Protein AF-A0A8T8HZ72-F1 (afdb_monomer)

Structure (mmCIF, N/CA/C/O backbone):
data_AF-A0A8T8HZ72-F1
#
_entry.id   AF-A0A8T8HZ72-F1
#
loop_
_atom_site.group_PDB
_atom_site.id
_atom_site.type_symbol
_atom_site.label_atom_id
_atom_site.label_alt_id
_atom_site.label_comp_id
_atom_site.label_asym_id
_atom_site.label_entity_id
_atom_site.label_seq_id
_atom_sit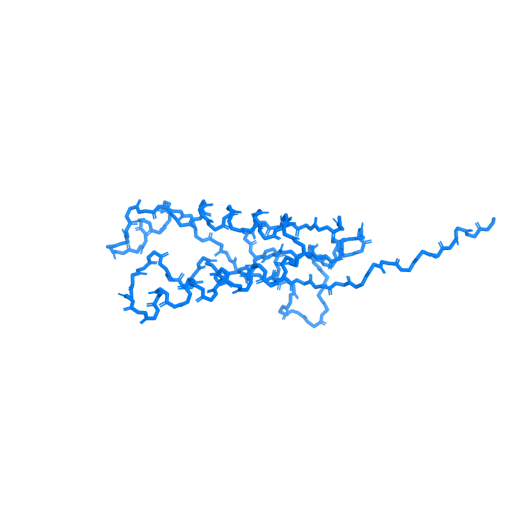e.pdbx_PDB_ins_code
_atom_site.Cartn_x
_atom_site.Cartn_y
_atom_site.Cartn_z
_atom_site.occupancy
_atom_site.B_iso_or_equiv
_atom_site.auth_seq_id
_atom_site.auth_comp_id
_atom_site.auth_asym_id
_atom_site.auth_atom_id
_atom_site.pdbx_PDB_model_num
ATOM 1 N N . PRO A 1 1 ? 15.004 -5.997 -9.715 1.00 62.09 1 PRO A N 1
ATOM 2 C CA . PRO A 1 1 ? 13.893 -5.491 -10.557 1.00 62.09 1 PRO A CA 1
ATOM 3 C C . PRO A 1 1 ? 13.739 -3.994 -10.289 1.00 62.09 1 PRO A C 1
ATOM 5 O O . PRO A 1 1 ? 14.006 -3.582 -9.161 1.00 62.09 1 PRO A O 1
ATOM 8 N N . ASN A 1 2 ? 13.367 -3.194 -11.289 1.00 88.38 2 ASN A N 1
ATOM 9 C CA . ASN A 1 2 ? 13.263 -1.745 -11.124 1.00 88.38 2 ASN A CA 1
ATOM 10 C C . ASN A 1 2 ? 11.967 -1.414 -10.378 1.00 88.38 2 ASN A C 1
ATOM 12 O O . ASN A 1 2 ? 10.894 -1.346 -10.978 1.00 88.38 2 ASN A O 1
ATOM 16 N N . ARG A 1 3 ? 12.039 -1.319 -9.049 1.00 93.88 3 ARG A N 1
ATOM 17 C CA . ARG A 1 3 ? 10.864 -1.161 -8.188 1.00 93.88 3 ARG A CA 1
ATOM 18 C C . ARG A 1 3 ? 11.074 -0.037 -7.187 1.00 93.88 3 ARG A C 1
ATOM 20 O O . ARG A 1 3 ? 12.175 0.126 -6.667 1.00 93.88 3 ARG A O 1
ATOM 27 N N . VAL A 1 4 ? 10.015 0.722 -6.934 1.00 96.25 4 VAL A N 1
ATOM 28 C CA . VAL A 1 4 ? 10.001 1.856 -6.009 1.00 96.25 4 VAL A CA 1
ATOM 29 C C . VAL A 1 4 ? 8.736 1.790 -5.159 1.00 96.25 4 VAL A C 1
ATOM 31 O O . VAL A 1 4 ? 7.655 1.503 -5.671 1.00 96.25 4 VAL A O 1
ATOM 34 N N . ALA A 1 5 ? 8.853 2.101 -3.868 1.00 96.75 5 ALA A N 1
ATOM 35 C CA . ALA A 1 5 ? 7.714 2.308 -2.982 1.00 96.75 5 ALA A CA 1
ATOM 36 C C . ALA A 1 5 ? 7.768 3.708 -2.359 1.00 96.75 5 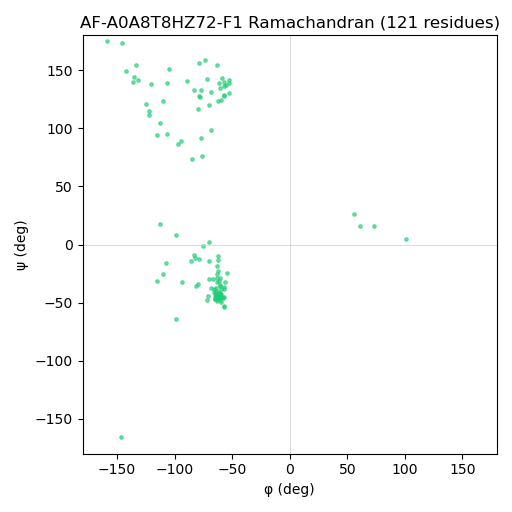ALA A C 1
ATOM 38 O O . ALA A 1 5 ? 8.665 4.031 -1.583 1.00 96.75 5 ALA A O 1
ATOM 39 N N . LEU A 1 6 ? 6.785 4.537 -2.699 1.00 95.62 6 LEU A N 1
ATOM 40 C CA . LEU A 1 6 ? 6.588 5.885 -2.185 1.00 95.62 6 LEU A CA 1
ATOM 41 C C . LEU A 1 6 ? 5.571 5.838 -1.040 1.00 95.62 6 LEU A C 1
ATOM 43 O O . LEU A 1 6 ? 4.370 6.022 -1.239 1.00 95.62 6 LEU A O 1
ATOM 47 N N . VAL A 1 7 ? 6.038 5.589 0.185 1.00 93.69 7 VAL A N 1
ATOM 48 C CA . VAL A 1 7 ? 5.182 5.684 1.380 1.00 93.69 7 VAL A CA 1
ATOM 49 C C . VAL A 1 7 ? 5.148 7.131 1.866 1.00 93.69 7 VAL A C 1
ATOM 51 O O . VAL A 1 7 ? 5.783 7.508 2.846 1.00 93.69 7 VAL A O 1
ATOM 54 N N . ALA A 1 8 ? 4.425 7.961 1.125 1.00 90.56 8 ALA A N 1
ATOM 55 C CA . ALA A 1 8 ? 4.219 9.371 1.433 1.00 90.56 8 ALA A CA 1
ATOM 56 C C . ALA A 1 8 ? 2.789 9.778 1.079 1.00 90.56 8 ALA A C 1
ATOM 58 O O . ALA A 1 8 ? 2.211 9.207 0.154 1.00 90.56 8 ALA A O 1
ATOM 59 N N . CYS A 1 9 ? 2.231 10.740 1.813 1.00 93.44 9 CYS A N 1
ATOM 60 C CA . CYS A 1 9 ? 0.860 11.227 1.651 1.00 93.44 9 CYS A CA 1
ATOM 61 C C . CYS A 1 9 ? 0.594 11.746 0.231 1.00 93.44 9 CYS A C 1
ATOM 63 O O . CYS A 1 9 ? 1.336 12.600 -0.245 1.00 93.44 9 CYS A O 1
ATOM 65 N N . ASP A 1 10 ? -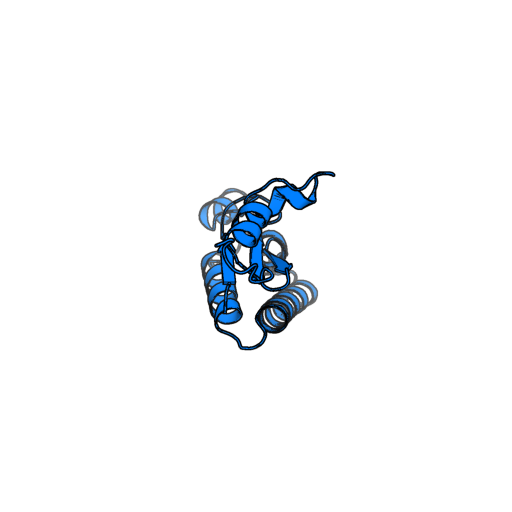0.473 11.249 -0.405 1.00 90.94 10 ASP A N 1
ATOM 66 C CA . ASP A 1 10 ? -0.920 11.655 -1.754 1.00 90.94 10 ASP A CA 1
ATOM 67 C C . ASP A 1 10 ? 0.163 11.497 -2.847 1.00 90.94 10 ASP A C 1
ATOM 69 O O . ASP A 1 10 ? 0.152 12.189 -3.862 1.00 90.94 10 ASP A O 1
ATOM 73 N N . SER A 1 11 ? 1.118 10.576 -2.654 1.00 92.19 11 SER A N 1
ATOM 74 C CA . SER A 1 11 ? 2.257 10.363 -3.569 1.00 92.19 11 SER A CA 1
ATOM 75 C C . SER A 1 11 ? 1.892 9.743 -4.919 1.00 92.19 11 SER A C 1
ATOM 77 O O . SER A 1 11 ? 2.725 9.734 -5.820 1.00 92.19 11 SER A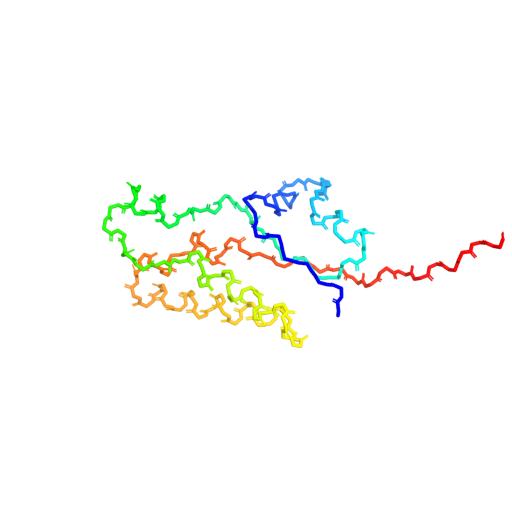 O 1
ATOM 79 N N . GLY A 1 12 ? 0.685 9.190 -5.039 1.00 89.56 12 GLY A N 1
ATOM 80 C CA . GLY A 1 12 ? 0.071 8.716 -6.280 1.00 89.56 12 GLY A CA 1
ATOM 81 C C .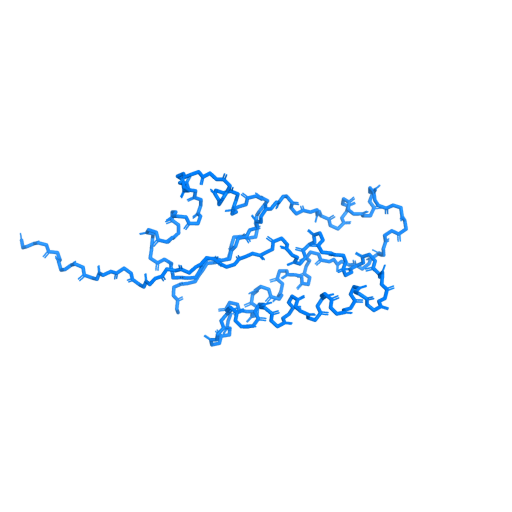 GLY A 1 12 ? -1.142 9.549 -6.690 1.00 89.56 12 GLY A C 1
ATOM 82 O O . GLY A 1 12 ? -1.986 9.072 -7.453 1.00 89.56 12 GLY A O 1
ATOM 83 N N . GLY A 1 13 ? -1.279 10.759 -6.139 1.00 87.69 13 GLY A N 1
ATOM 84 C CA . GLY A 1 13 ? -2.418 11.636 -6.379 1.00 87.69 13 GLY A CA 1
ATOM 85 C C . GLY A 1 13 ? -2.551 12.069 -7.840 1.00 87.69 13 GLY A C 1
ATOM 86 O O . GLY A 1 13 ? -3.637 12.464 -8.255 1.00 87.69 13 GLY A O 1
ATOM 87 N N . GLU A 1 14 ? -1.497 11.957 -8.654 1.00 86.94 14 GLU A N 1
ATOM 88 C CA . GLU A 1 14 ? -1.516 12.350 -10.064 1.00 86.94 14 GLU A CA 1
ATOM 89 C C . GLU A 1 14 ? -2.510 11.557 -10.919 1.00 86.94 14 GLU A C 1
ATOM 91 O O . GLU A 1 14 ? -2.980 12.072 -11.930 1.00 86.94 14 GLU A O 1
ATOM 96 N N . ALA A 1 15 ? -2.902 10.353 -10.486 1.00 82.06 15 ALA A N 1
ATOM 97 C CA . ALA A 1 15 ? -3.883 9.523 -11.183 1.00 82.06 15 ALA A CA 1
ATOM 98 C C . ALA A 1 15 ? -5.281 10.172 -11.276 1.00 82.06 15 ALA A C 1
ATOM 100 O O . ALA A 1 15 ? -6.127 9.699 -12.033 1.00 82.06 15 ALA A O 1
ATOM 101 N N . ARG A 1 16 ? -5.539 11.250 -10.519 1.00 84.56 16 ARG A N 1
ATOM 102 C CA . ARG A 1 16 ? -6.788 12.026 -10.588 1.00 84.56 16 ARG A CA 1
ATOM 103 C C . ARG A 1 16 ? -6.811 13.076 -11.703 1.00 84.56 16 ARG A C 1
ATOM 105 O O . ARG A 1 16 ? -7.854 13.688 -11.920 1.00 84.56 16 ARG A O 1
ATOM 112 N N . PHE A 1 17 ? -5.684 13.324 -12.372 1.00 83.50 17 PHE A N 1
ATOM 113 C CA . PHE A 1 17 ? -5.569 14.327 -13.431 1.00 83.50 17 PHE A CA 1
ATOM 114 C C . PHE A 1 17 ? -5.520 13.677 -14.815 1.00 83.50 17 PHE A C 1
ATOM 116 O O . PHE A 1 17 ? -5.040 12.558 -14.974 1.00 83.50 17 PHE A O 1
ATOM 123 N N . ALA A 1 18 ? -6.004 14.404 -15.827 1.00 78.69 18 ALA A N 1
ATOM 124 C CA . ALA A 1 18 ? -5.991 13.942 -17.217 1.00 78.69 18 ALA A CA 1
ATOM 125 C C . ALA A 1 18 ? -4.563 13.742 -17.757 1.00 78.69 18 ALA A C 1
ATOM 127 O O . ALA A 1 18 ? -4.325 12.840 -18.554 1.00 78.69 18 ALA A O 1
ATOM 128 N N . GLU A 1 19 ? -3.617 14.554 -17.283 1.00 75.06 19 GLU A N 1
ATOM 129 C CA . GLU A 1 19 ? -2.191 14.432 -17.576 1.00 75.06 19 GLU A CA 1
ATOM 130 C C . GLU A 1 19 ? -1.445 14.113 -16.271 1.00 75.06 19 GLU A C 1
ATOM 132 O O . GLU A 1 19 ? -1.123 15.029 -15.506 1.00 75.06 19 GLU A O 1
ATOM 137 N N . PRO A 1 20 ? -1.199 12.826 -15.963 1.00 73.25 20 PRO A N 1
ATOM 138 C CA . PRO A 1 20 ? -0.581 12.419 -14.707 1.00 73.25 20 PRO A CA 1
ATOM 139 C C . PRO A 1 20 ? 0.930 12.699 -14.727 1.00 73.25 20 PRO A C 1
ATOM 141 O O . PRO A 1 20 ? 1.749 11.800 -14.895 1.00 73.25 20 PRO A O 1
ATOM 144 N N . SER A 1 21 ? 1.309 13.965 -14.556 1.00 80.25 21 SER A N 1
ATOM 145 C CA . SER A 1 21 ? 2.700 14.399 -14.382 1.00 80.25 21 SER A CA 1
ATOM 146 C C . SER A 1 21 ? 3.014 14.492 -12.887 1.00 80.25 21 SER A C 1
ATOM 148 O O . SER A 1 21 ? 2.795 15.531 -12.267 1.00 80.25 21 SER A O 1
ATOM 150 N N . GLY A 1 22 ? 3.475 13.394 -12.286 1.00 88.56 22 GLY A N 1
ATOM 151 C CA . GLY A 1 22 ? 3.717 13.303 -10.841 1.00 88.56 22 GLY A CA 1
ATOM 152 C C . GLY A 1 22 ? 4.892 12.408 -10.457 1.00 88.56 22 GLY A C 1
ATOM 153 O O . GLY A 1 22 ? 5.727 12.059 -11.295 1.00 88.56 22 GLY A O 1
ATOM 154 N N . LEU A 1 23 ? 4.982 12.055 -9.171 1.00 92.25 23 LEU A N 1
ATOM 155 C CA . LEU A 1 23 ? 6.090 11.260 -8.634 1.00 92.25 23 LEU A CA 1
ATOM 156 C C . LEU A 1 23 ? 6.164 9.874 -9.282 1.00 92.25 23 LEU A C 1
ATOM 158 O O . LEU A 1 23 ? 7.253 9.424 -9.622 1.00 92.25 23 LEU A O 1
ATOM 162 N N . VAL A 1 24 ? 5.027 9.218 -9.504 1.00 93.81 24 VAL A N 1
ATOM 163 C CA . VAL A 1 24 ? 4.931 7.928 -10.193 1.00 93.81 24 VAL A CA 1
ATOM 164 C C . VAL A 1 24 ? 5.473 8.038 -11.611 1.00 93.81 24 VAL A C 1
ATOM 166 O O . VAL A 1 24 ? 6.335 7.247 -11.989 1.00 93.81 24 VAL A O 1
ATOM 169 N N . ALA A 1 25 ? 5.030 9.039 -12.378 1.00 91.69 25 ALA A N 1
ATOM 170 C CA . ALA A 1 25 ? 5.523 9.257 -13.737 1.00 91.69 25 ALA A CA 1
ATOM 171 C C . ALA A 1 25 ? 7.034 9.534 -13.747 1.00 91.69 25 ALA A C 1
ATOM 173 O O . ALA A 1 25 ? 7.762 8.956 -14.551 1.00 91.69 25 ALA A O 1
ATOM 174 N N . ALA A 1 26 ? 7.529 10.346 -12.808 1.00 92.69 26 ALA A N 1
ATOM 175 C CA . ALA A 1 26 ? 8.957 10.616 -12.662 1.00 92.69 26 ALA A CA 1
ATOM 176 C C . ALA A 1 26 ? 9.765 9.341 -12.361 1.00 92.69 26 ALA A C 1
ATOM 178 O O . ALA A 1 26 ? 10.815 9.130 -12.966 1.00 92.69 26 ALA A O 1
ATOM 179 N N . MET A 1 27 ? 9.274 8.465 -11.476 1.00 94.44 27 MET A N 1
ATOM 180 C CA . MET A 1 27 ? 9.932 7.186 -11.181 1.00 94.44 27 MET A CA 1
ATOM 181 C C . MET A 1 27 ? 9.947 6.265 -12.404 1.00 94.44 27 MET A C 1
ATOM 183 O O . MET A 1 27 ? 10.977 5.659 -12.698 1.00 94.44 27 MET A O 1
ATOM 187 N N . VAL A 1 28 ? 8.837 6.192 -13.145 1.00 92.31 28 VAL A N 1
ATOM 188 C CA . VAL A 1 28 ? 8.747 5.407 -14.386 1.00 92.31 28 VAL A CA 1
ATOM 189 C C . VAL A 1 28 ? 9.723 5.928 -15.442 1.00 92.31 28 VAL A C 1
ATOM 191 O O . VAL A 1 28 ? 10.469 5.147 -16.028 1.00 92.31 28 VAL A O 1
ATOM 194 N N . HIS A 1 29 ? 9.804 7.247 -15.639 1.00 90.75 29 HIS A N 1
ATOM 195 C CA . HIS A 1 29 ? 10.789 7.860 -16.537 1.00 90.75 29 HIS A CA 1
ATOM 196 C C . HIS A 1 29 ? 12.238 7.630 -16.084 1.00 90.75 29 HIS A C 1
ATOM 198 O O . HIS A 1 29 ? 13.131 7.539 -16.923 1.00 90.75 29 HIS A O 1
ATOM 204 N N . GLY A 1 30 ? 12.467 7.481 -14.778 1.00 90.88 30 GLY A N 1
ATOM 205 C CA . GLY A 1 30 ? 13.746 7.064 -14.199 1.00 90.88 30 GLY A CA 1
ATOM 206 C C . GLY A 1 30 ? 14.065 5.572 -14.357 1.00 90.88 30 GLY A C 1
ATOM 207 O O . GLY A 1 30 ? 15.130 5.135 -13.926 1.00 90.88 30 GLY A O 1
ATOM 208 N N . GLY A 1 31 ? 13.170 4.789 -14.966 1.00 92.31 31 GLY A N 1
ATOM 209 C CA . GLY A 1 31 ? 13.357 3.367 -15.246 1.00 92.31 31 GLY A CA 1
ATOM 210 C C . GLY A 1 31 ? 12.649 2.417 -14.283 1.00 92.31 31 GLY A C 1
ATOM 211 O O . GLY A 1 31 ? 12.831 1.209 -14.412 1.00 92.31 31 GLY A O 1
ATOM 212 N N . ALA A 1 32 ? 11.845 2.913 -13.336 1.00 93.69 32 ALA A N 1
ATOM 213 C CA . ALA A 1 32 ? 11.028 2.051 -12.487 1.00 93.69 32 ALA A CA 1
ATOM 214 C C . ALA A 1 32 ? 9.918 1.364 -13.298 1.00 93.69 32 ALA A C 1
ATOM 216 O O . ALA A 1 32 ? 9.158 2.005 -14.015 1.00 93.69 32 ALA A O 1
ATOM 217 N N . GLU A 1 33 ? 9.785 0.052 -13.131 1.00 94.50 33 GLU A N 1
ATOM 218 C CA . GLU A 1 33 ? 8.719 -0.743 -13.747 1.00 94.50 33 GLU A CA 1
ATOM 219 C C . GLU A 1 33 ? 7.523 -0.903 -12.813 1.00 94.50 33 GLU A C 1
ATOM 221 O O . GLU A 1 33 ? 6.390 -0.990 -13.268 1.00 94.50 33 GLU A O 1
ATOM 226 N N . HIS A 1 34 ? 7.764 -0.960 -11.502 1.00 95.50 34 HIS A N 1
ATOM 227 C CA . HIS A 1 34 ? 6.712 -1.055 -10.492 1.00 95.50 34 HIS A CA 1
ATOM 228 C C . HIS A 1 34 ? 6.867 0.086 -9.502 1.00 95.50 34 HIS A C 1
ATOM 230 O O . HIS A 1 34 ? 7.893 0.186 -8.828 1.00 95.50 34 HIS A O 1
ATOM 236 N N . VAL A 1 35 ? 5.838 0.917 -9.384 1.00 96.50 35 VAL A N 1
ATOM 237 C CA . VAL A 1 35 ? 5.822 2.023 -8.429 1.00 96.50 35 VAL A CA 1
ATOM 238 C C . VAL A 1 35 ? 4.619 1.861 -7.521 1.00 96.50 35 VAL A C 1
ATOM 240 O O . VAL A 1 35 ? 3.477 1.989 -7.960 1.00 96.50 35 VAL A O 1
ATOM 243 N N . VAL A 1 36 ? 4.878 1.567 -6.251 1.00 97.50 36 VAL A N 1
ATOM 244 C CA . VAL A 1 36 ? 3.864 1.650 -5.202 1.00 97.50 36 VAL A CA 1
ATOM 245 C C . VAL A 1 36 ? 3.779 3.089 -4.720 1.00 97.50 36 VAL A C 1
ATOM 247 O O . VAL A 1 36 ? 4.801 3.709 -4.441 1.00 97.50 36 VAL A O 1
ATOM 250 N N . SER A 1 37 ? 2.570 3.613 -4.594 1.00 97.25 37 SER A N 1
ATOM 251 C CA . SER A 1 37 ? 2.302 4.955 -4.074 1.00 97.25 37 SER A CA 1
ATOM 252 C C . SER A 1 37 ? 0.999 4.973 -3.281 1.00 97.25 37 SER A C 1
ATOM 254 O O . SER A 1 37 ? 0.281 3.969 -3.230 1.00 97.25 37 SER A O 1
ATOM 256 N N . THR A 1 38 ? 0.697 6.096 -2.628 1.00 96.69 38 THR A N 1
ATOM 257 C CA . THR A 1 38 ? -0.548 6.259 -1.867 1.00 96.69 38 THR A CA 1
ATOM 258 C C . THR A 1 38 ? -1.528 7.184 -2.582 1.00 96.69 38 THR A C 1
ATOM 260 O O . THR A 1 38 ? -1.156 8.216 -3.137 1.00 96.69 38 THR A O 1
ATOM 263 N N . ARG A 1 39 ? -2.808 6.815 -2.555 1.00 94.19 39 ARG A N 1
ATOM 264 C CA . ARG A 1 39 ? -3.909 7.531 -3.215 1.00 94.19 39 ARG A CA 1
ATOM 265 C C . ARG A 1 39 ? -4.446 8.726 -2.418 1.00 94.19 39 ARG A C 1
ATOM 267 O O . ARG A 1 39 ? -5.269 9.470 -2.938 1.00 94.19 39 ARG A O 1
ATOM 274 N N . TRP A 1 40 ? -4.061 8.854 -1.149 1.00 94.44 40 TRP A N 1
ATOM 275 C CA . TRP A 1 40 ? -4.501 9.912 -0.238 1.00 94.44 40 TRP A CA 1
ATOM 276 C C . TRP A 1 40 ? -3.516 10.076 0.928 1.00 94.44 40 TRP A C 1
ATOM 278 O O . TRP A 1 40 ? -2.554 9.320 1.071 1.00 94.44 40 TRP A O 1
ATOM 288 N N . THR A 1 41 ? -3.756 11.074 1.778 1.00 93.62 41 THR A N 1
ATOM 289 C CA . THR A 1 41 ? -2.992 11.302 3.011 1.00 93.62 41 THR A CA 1
ATOM 290 C C . THR A 1 41 ? -3.133 10.130 3.977 1.00 93.62 41 THR A C 1
ATOM 292 O O . THR A 1 41 ? -4.240 9.799 4.398 1.00 93.62 41 THR A O 1
ATOM 295 N N . LEU A 1 42 ? -2.008 9.532 4.373 1.00 93.50 42 LEU A N 1
ATOM 296 C CA . LEU A 1 42 ? -1.997 8.467 5.370 1.00 93.50 42 LEU A CA 1
ATOM 297 C C . LEU A 1 42 ? -2.125 9.054 6.782 1.00 93.50 42 LEU A C 1
ATOM 299 O O . LEU A 1 42 ? -1.334 9.931 7.145 1.00 93.50 42 LEU A O 1
ATOM 303 N N . PRO A 1 43 ? -3.077 8.580 7.602 1.00 92.56 43 PRO A N 1
ATOM 304 C CA . PRO A 1 43 ? -3.128 8.975 8.996 1.00 92.56 43 PRO A CA 1
ATOM 305 C C . PRO A 1 43 ? -1.975 8.316 9.766 1.00 92.56 43 PRO A C 1
ATOM 307 O O . PRO A 1 43 ? -1.614 7.165 9.520 1.00 92.56 43 PRO A O 1
ATOM 310 N N . THR A 1 44 ? -1.394 9.046 10.715 1.00 93.31 44 THR A N 1
ATOM 311 C CA . THR A 1 44 ? -0.432 8.473 11.664 1.00 93.31 44 THR A CA 1
ATOM 312 C C . THR A 1 44 ? -1.172 7.722 12.767 1.00 93.31 44 THR A C 1
ATOM 314 O O . THR A 1 44 ? -2.313 8.061 13.084 1.00 93.31 44 THR A O 1
ATOM 317 N N . ASP A 1 45 ? -0.513 6.756 13.414 1.00 94.69 45 ASP A N 1
ATOM 318 C CA . ASP A 1 45 ? -1.104 6.039 14.555 1.00 94.69 45 ASP A CA 1
ATOM 319 C C . ASP A 1 45 ? -1.526 7.016 15.674 1.00 94.69 45 ASP A C 1
ATOM 321 O O . ASP A 1 45 ? -2.606 6.892 16.246 1.00 94.69 45 ASP A O 1
ATOM 325 N N . ALA A 1 46 ? -0.724 8.062 15.919 1.00 94.88 46 ALA A N 1
ATOM 326 C CA . ALA A 1 46 ? -1.065 9.134 16.856 1.00 94.88 46 ALA A CA 1
ATOM 327 C C . ALA A 1 46 ? -2.300 9.941 16.416 1.00 94.88 46 ALA A C 1
ATOM 329 O O . ALA A 1 46 ? -3.136 10.292 17.247 1.00 94.88 46 ALA A O 1
ATOM 330 N N . GLY A 1 47 ? -2.436 10.225 15.117 1.00 93.69 47 GLY A N 1
ATOM 331 C CA . GLY A 1 47 ? -3.607 10.904 14.563 1.00 93.69 47 GLY A CA 1
ATOM 332 C C . GLY A 1 47 ? -4.877 10.064 14.685 1.00 93.69 47 GLY A C 1
ATOM 333 O O . GLY A 1 47 ? -5.918 10.594 15.064 1.00 93.69 47 GLY A O 1
ATOM 334 N N . LEU A 1 48 ? -4.789 8.754 14.435 1.00 94.12 48 LEU A N 1
ATOM 335 C CA . LEU A 1 48 ? -5.905 7.822 14.620 1.00 94.12 48 LEU A CA 1
ATOM 336 C C . LEU A 1 48 ? -6.334 7.759 16.087 1.00 94.12 48 LEU A C 1
ATOM 338 O O . LEU A 1 48 ? -7.512 7.941 16.379 1.00 94.12 48 LEU A O 1
ATOM 342 N N . ALA A 1 49 ? -5.380 7.601 17.008 1.00 93.50 49 ALA A N 1
ATOM 343 C CA . ALA A 1 49 ? -5.657 7.576 18.442 1.00 93.50 49 ALA A CA 1
ATOM 344 C C . ALA A 1 49 ? -6.294 8.883 18.951 1.00 93.50 49 ALA A C 1
ATOM 346 O O . ALA A 1 49 ? -7.149 8.849 19.833 1.00 93.50 49 ALA A O 1
ATOM 347 N N . ALA A 1 50 ? -5.892 10.034 18.402 1.00 94.31 50 ALA A N 1
ATOM 348 C CA . ALA A 1 50 ? -6.406 11.337 18.818 1.00 94.31 50 ALA A CA 1
ATOM 349 C C . ALA A 1 50 ? -7.779 11.684 18.215 1.00 94.31 50 ALA A C 1
ATOM 351 O O . ALA A 1 50 ? -8.568 12.370 18.863 1.00 94.31 50 ALA A O 1
ATOM 352 N N . LEU A 1 51 ? -8.055 11.262 16.976 1.00 93.00 51 LEU A N 1
ATOM 353 C CA . LEU A 1 51 ? -9.210 11.737 16.201 1.00 93.00 51 LEU A CA 1
ATOM 354 C C . LEU A 1 51 ? -10.330 10.704 16.044 1.00 93.00 51 LEU A C 1
ATOM 356 O O . LEU A 1 51 ? -11.443 11.082 15.680 1.00 93.00 51 LEU A O 1
ATOM 360 N N . VAL A 1 52 ? -10.066 9.421 16.303 1.00 92.00 52 VAL A N 1
ATOM 361 C CA . VAL A 1 52 ? -11.049 8.342 16.155 1.00 92.00 52 VAL A CA 1
ATOM 362 C C . VAL A 1 52 ? -11.396 7.780 17.542 1.00 92.00 52 VAL A C 1
ATOM 364 O O . VAL A 1 52 ? -10.601 7.043 18.128 1.00 92.00 52 VAL A O 1
ATOM 367 N N . PRO A 1 53 ? -12.576 8.110 18.104 1.00 92.00 53 PRO A N 1
ATOM 368 C CA . PRO A 1 53 ? -12.987 7.612 19.412 1.00 92.00 53 PRO A CA 1
ATOM 369 C C . PRO A 1 53 ? -12.993 6.082 19.468 1.00 92.00 53 PRO A C 1
ATOM 371 O O . PRO A 1 53 ? -13.595 5.424 18.623 1.00 92.00 53 PRO A O 1
ATOM 374 N N . GLY A 1 54 ? -12.335 5.519 20.483 1.00 89.56 54 GLY A N 1
ATOM 375 C CA . GLY A 1 54 ? -12.259 4.068 20.665 1.00 89.56 54 GLY A CA 1
ATOM 376 C C . GLY A 1 54 ? -11.347 3.349 19.667 1.00 89.56 54 GLY A C 1
ATOM 377 O O . GLY A 1 54 ? -11.446 2.129 19.551 1.00 89.56 54 GLY A O 1
ATOM 378 N N . PHE A 1 55 ? -10.469 4.066 18.952 1.00 93.12 55 PHE A N 1
ATOM 379 C CA . PHE A 1 55 ? -9.492 3.422 18.079 1.00 93.12 55 PHE A CA 1
ATOM 380 C C . PHE A 1 55 ? -8.567 2.491 18.885 1.00 93.12 55 PHE A C 1
ATOM 382 O O . PHE A 1 55 ? -8.085 2.888 19.953 1.00 93.12 55 PHE A O 1
ATOM 389 N N . PRO A 1 56 ? -8.302 1.261 18.408 1.00 90.44 56 PRO A N 1
ATOM 390 C CA . PRO A 1 56 ? -7.400 0.340 19.088 1.00 90.44 56 PRO A CA 1
ATOM 391 C C . PRO A 1 56 ? -5.997 0.934 19.245 1.00 90.44 56 PRO A C 1
ATOM 393 O O . PRO A 1 56 ? -5.473 1.566 18.336 1.00 90.44 56 PRO A O 1
ATOM 396 N N . GLY A 1 57 ? -5.331 0.667 20.370 1.00 89.06 57 GLY A N 1
ATOM 397 C CA . GLY A 1 57 ? -3.943 1.104 20.590 1.00 89.06 57 GLY A CA 1
ATOM 398 C C . GLY A 1 57 ? -2.899 0.378 19.728 1.00 89.06 57 GLY A C 1
ATOM 399 O O . GLY A 1 57 ? -1.702 0.603 19.895 1.00 89.06 57 GLY A O 1
ATOM 400 N N . THR A 1 58 ? -3.324 -0.530 18.847 1.00 90.31 58 THR A N 1
ATOM 401 C CA . THR A 1 58 ? -2.441 -1.293 17.964 1.00 90.31 58 THR A CA 1
ATOM 402 C C . THR A 1 58 ? -1.988 -0.423 16.784 1.00 90.31 58 THR A C 1
ATOM 404 O O . THR A 1 58 ? -2.841 0.112 16.078 1.00 90.31 58 THR A O 1
ATOM 407 N N . PRO A 1 59 ? -0.671 -0.303 16.523 1.00 92.56 59 PRO A N 1
ATOM 408 C CA . PRO A 1 59 ? -0.165 0.425 15.361 1.00 92.56 59 PRO A CA 1
ATOM 409 C C . PRO A 1 59 ? -0.641 -0.197 14.046 1.00 92.56 59 PRO A C 1
ATOM 411 O O . PRO A 1 59 ? -0.607 -1.419 13.893 1.00 92.56 59 PRO A O 1
ATOM 414 N N . VAL A 1 60 ? -1.015 0.636 13.076 1.00 94.38 60 VAL A N 1
ATOM 415 C CA . VAL A 1 60 ? -1.482 0.198 11.749 1.00 94.38 60 VAL A CA 1
ATOM 416 C C . VAL A 1 60 ? -0.548 0.637 10.625 1.00 94.38 60 VAL A C 1
ATOM 418 O O . VAL A 1 60 ? -0.387 -0.094 9.645 1.00 94.38 60 VAL A O 1
ATOM 421 N N . LEU A 1 61 ? 0.131 1.782 10.766 1.00 94.31 61 LEU A N 1
ATOM 422 C CA . LEU A 1 61 ? 1.014 2.290 9.715 1.00 94.31 61 LEU A CA 1
ATOM 423 C C . LEU A 1 61 ? 2.288 1.443 9.576 1.00 94.31 61 LEU A C 1
ATOM 425 O O . LEU A 1 61 ? 2.669 1.080 8.466 1.00 94.31 61 LEU A O 1
ATOM 429 N N . GLY A 1 62 ? 2.922 1.083 10.695 1.00 95.38 62 GLY A N 1
ATOM 430 C CA . GLY A 1 62 ? 4.128 0.245 10.701 1.00 95.38 62 GLY A CA 1
ATOM 431 C C . GLY A 1 62 ? 3.931 -1.109 10.001 1.00 95.38 62 GLY A C 1
ATOM 432 O O . GLY A 1 62 ? 4.671 -1.415 9.064 1.00 95.38 62 GLY A O 1
ATOM 433 N N . PRO A 1 63 ? 2.914 -1.908 10.378 1.00 95.50 63 PRO A N 1
ATOM 434 C CA . PRO A 1 63 ? 2.598 -3.158 9.687 1.00 95.50 63 PRO A CA 1
ATOM 435 C C . PRO A 1 63 ? 2.309 -2.987 8.192 1.00 95.50 63 PRO A C 1
ATOM 437 O O . PRO A 1 63 ? 2.712 -3.838 7.401 1.00 95.50 63 PRO A O 1
ATOM 440 N N . ALA A 1 64 ? 1.658 -1.891 7.789 1.00 96.75 64 ALA A N 1
ATOM 441 C CA . ALA A 1 64 ? 1.429 -1.605 6.377 1.00 96.75 64 ALA A CA 1
ATOM 442 C C . ALA A 1 64 ? 2.747 -1.361 5.624 1.00 96.75 64 ALA A C 1
ATOM 444 O O . ALA A 1 64 ? 2.955 -1.950 4.569 1.00 96.75 64 ALA A O 1
ATOM 445 N N . VAL A 1 65 ? 3.672 -0.571 6.183 1.00 96.31 65 VAL A N 1
ATOM 446 C CA . VAL A 1 65 ? 5.011 -0.355 5.596 1.00 96.31 65 VAL A CA 1
ATOM 447 C C . VAL A 1 65 ? 5.757 -1.678 5.416 1.00 96.31 65 VAL A C 1
ATOM 449 O O . VAL A 1 65 ? 6.309 -1.927 4.347 1.00 96.31 65 VAL A O 1
ATOM 452 N N . LEU A 1 66 ? 5.728 -2.549 6.429 1.00 97.81 66 LEU A N 1
ATOM 453 C CA . LEU A 1 66 ? 6.362 -3.869 6.362 1.00 97.81 66 LEU A CA 1
ATOM 454 C C . LEU A 1 66 ? 5.723 -4.771 5.297 1.00 97.81 66 LEU A C 1
ATOM 456 O O . LEU A 1 66 ? 6.428 -5.506 4.611 1.00 97.81 66 LEU A O 1
ATOM 460 N N . ALA A 1 67 ? 4.402 -4.707 5.123 1.00 97.94 67 ALA A N 1
ATOM 461 C CA . ALA A 1 67 ? 3.717 -5.452 4.071 1.00 97.94 67 ALA A CA 1
ATOM 462 C C . ALA A 1 67 ? 4.115 -4.969 2.667 1.00 97.94 67 ALA A C 1
ATOM 464 O O . ALA A 1 67 ? 4.293 -5.787 1.764 1.00 97.94 67 ALA A O 1
ATOM 465 N N . ILE A 1 68 ? 4.300 -3.656 2.487 1.00 97.62 68 ILE A N 1
ATOM 466 C CA . ILE A 1 68 ? 4.794 -3.084 1.229 1.00 97.62 68 ILE A CA 1
ATOM 467 C C . ILE A 1 68 ? 6.226 -3.544 0.957 1.00 97.62 68 ILE A C 1
ATOM 469 O O . ILE A 1 68 ? 6.498 -4.004 -0.146 1.00 97.62 68 ILE A O 1
ATOM 473 N N . ASP A 1 69 ? 7.119 -3.478 1.944 1.00 97.62 69 ASP A N 1
ATOM 474 C CA . ASP A 1 69 ? 8.502 -3.958 1.818 1.00 97.62 69 ASP A CA 1
ATOM 475 C C . ASP A 1 69 ? 8.571 -5.451 1.439 1.00 97.62 69 ASP A C 1
ATOM 477 O O . ASP A 1 69 ? 9.247 -5.841 0.479 1.00 97.62 69 ASP A O 1
ATOM 481 N N . ALA A 1 70 ? 7.774 -6.284 2.114 1.00 97.94 70 ALA A N 1
ATOM 482 C CA . ALA A 1 70 ? 7.666 -7.705 1.802 1.00 97.94 70 ALA A CA 1
ATOM 483 C C . ALA A 1 70 ? 7.150 -7.941 0.371 1.00 97.94 70 ALA A C 1
ATOM 485 O O . ALA A 1 70 ? 7.700 -8.770 -0.358 1.00 97.94 70 ALA A O 1
ATOM 486 N N . ALA A 1 71 ? 6.136 -7.186 -0.066 1.00 97.50 71 ALA A N 1
ATOM 487 C CA . ALA A 1 71 ? 5.629 -7.262 -1.433 1.00 97.50 71 ALA A CA 1
ATOM 488 C C . ALA A 1 71 ? 6.687 -6.817 -2.456 1.00 97.50 71 ALA A C 1
ATOM 490 O O . ALA A 1 71 ? 6.891 -7.493 -3.462 1.00 97.50 71 ALA A O 1
ATOM 491 N N . GLN A 1 72 ? 7.423 -5.736 -2.186 1.00 95.75 72 GLN A N 1
ATOM 492 C CA . GLN A 1 72 ? 8.511 -5.251 -3.044 1.00 95.75 72 GLN A CA 1
ATOM 493 C C . GLN A 1 72 ? 9.634 -6.279 -3.214 1.00 95.75 72 GLN A C 1
ATOM 495 O O . GLN A 1 72 ? 10.270 -6.313 -4.270 1.00 95.75 72 GLN A O 1
ATOM 500 N N . SER A 1 73 ? 9.838 -7.142 -2.221 1.00 95.88 73 SER A N 1
ATOM 501 C CA . SER A 1 73 ? 10.830 -8.221 -2.244 1.00 95.88 73 SER A CA 1
ATOM 502 C C . SER A 1 73 ? 10.330 -9.512 -2.912 1.00 95.88 73 SER A C 1
ATOM 504 O O . SER A 1 73 ? 11.134 -10.382 -3.248 1.00 95.88 73 SER A O 1
ATOM 506 N N . ALA A 1 74 ? 9.022 -9.656 -3.147 1.00 96.81 74 ALA A N 1
ATOM 507 C CA . ALA A 1 74 ? 8.433 -10.860 -3.734 1.00 96.81 74 ALA A CA 1
ATOM 508 C C . ALA A 1 74 ? 8.714 -10.992 -5.242 1.00 96.81 74 ALA A C 1
ATOM 510 O O . ALA A 1 74 ? 8.972 -10.012 -5.941 1.00 96.81 74 ALA A O 1
ATOM 511 N N . ALA A 1 75 ? 8.620 -12.206 -5.791 1.00 94.88 75 ALA A N 1
ATOM 512 C CA . ALA A 1 75 ? 8.756 -12.411 -7.238 1.00 94.88 75 ALA A CA 1
ATOM 513 C C . ALA A 1 75 ? 7.674 -11.641 -8.020 1.00 94.88 75 ALA A C 1
ATOM 515 O O . ALA A 1 75 ? 8.006 -10.883 -8.933 1.00 94.88 75 ALA A O 1
ATOM 516 N N . ASP A 1 76 ? 6.417 -11.768 -7.586 1.00 95.38 76 ASP A N 1
ATOM 517 C CA . ASP A 1 76 ? 5.263 -11.001 -8.060 1.00 95.38 76 ASP A CA 1
ATOM 518 C C . ASP A 1 76 ? 4.839 -9.968 -6.993 1.00 95.38 76 ASP A C 1
ATOM 520 O O . ASP A 1 76 ? 4.110 -10.311 -6.055 1.00 95.38 76 ASP A O 1
ATOM 524 N N . PRO A 1 77 ? 5.308 -8.710 -7.089 1.00 95.50 77 PRO A N 1
ATOM 525 C CA . PRO A 1 77 ? 5.022 -7.687 -6.088 1.00 95.50 77 PRO A CA 1
ATOM 526 C C . PRO A 1 77 ? 3.559 -7.233 -6.112 1.00 95.50 77 PRO A C 1
ATOM 528 O O . PRO A 1 77 ? 3.014 -6.870 -5.070 1.00 95.50 77 PRO A O 1
ATOM 531 N N . VAL A 1 78 ? 2.904 -7.278 -7.279 1.00 96.62 78 VAL A N 1
ATOM 532 C CA . VAL A 1 78 ? 1.495 -6.889 -7.426 1.00 96.62 78 VAL A CA 1
ATOM 533 C C . VAL A 1 78 ? 0.608 -7.939 -6.773 1.00 96.62 78 VAL A C 1
ATOM 535 O O . VAL A 1 78 ? -0.259 -7.596 -5.968 1.00 96.62 78 VAL A O 1
ATOM 538 N N . GLY A 1 79 ? 0.851 -9.218 -7.070 1.00 97.88 7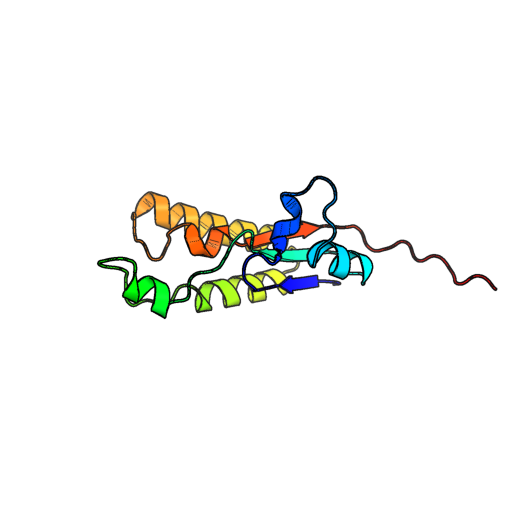9 GLY A N 1
ATOM 539 C CA . GLY A 1 79 ? 0.138 -10.331 -6.451 1.00 97.88 79 GLY A CA 1
ATOM 540 C C . GLY A 1 79 ? 0.326 -10.371 -4.936 1.00 97.88 79 GLY A C 1
ATOM 541 O O . GLY A 1 79 ? -0.656 -10.505 -4.205 1.00 97.88 79 GLY A O 1
ATOM 542 N N . ALA A 1 80 ? 1.557 -10.178 -4.449 1.00 98.12 80 ALA A N 1
ATOM 543 C CA . ALA A 1 80 ? 1.854 -10.149 -3.016 1.00 98.12 80 ALA A CA 1
ATOM 544 C C . ALA A 1 80 ? 1.119 -9.009 -2.289 1.00 98.12 80 ALA A C 1
ATOM 546 O O . ALA A 1 80 ? 0.482 -9.244 -1.258 1.00 98.12 80 ALA A O 1
ATOM 547 N N . LEU A 1 81 ? 1.142 -7.793 -2.849 1.00 98.00 81 LEU A N 1
ATOM 548 C CA . LEU A 1 81 ? 0.409 -6.663 -2.282 1.00 98.00 81 LEU A CA 1
ATOM 549 C C . LEU A 1 81 ? -1.107 -6.905 -2.310 1.00 98.00 81 LEU A C 1
ATOM 551 O O . LEU A 1 81 ? -1.784 -6.678 -1.307 1.00 98.00 81 LEU A O 1
ATOM 555 N N . ASN A 1 82 ? -1.645 -7.410 -3.425 1.00 98.31 82 ASN A N 1
ATOM 556 C CA . ASN A 1 82 ? -3.074 -7.693 -3.555 1.00 98.31 82 ASN A CA 1
ATOM 557 C C . ASN A 1 82 ? -3.542 -8.754 -2.552 1.00 98.31 82 ASN A C 1
ATOM 559 O O . ASN A 1 82 ? -4.598 -8.594 -1.942 1.00 98.31 82 ASN A O 1
ATOM 563 N N . ALA A 1 83 ? -2.755 -9.813 -2.347 1.00 98.62 83 ALA A N 1
ATOM 564 C CA . ALA A 1 83 ? -3.059 -10.856 -1.375 1.00 98.62 83 ALA A CA 1
ATOM 565 C C . ALA A 1 83 ? -3.155 -10.287 0.048 1.00 98.62 83 ALA A C 1
ATOM 567 O O . ALA A 1 83 ? -4.126 -10.561 0.754 1.00 98.62 83 ALA A O 1
ATOM 568 N N . TRP A 1 84 ? -2.203 -9.434 0.441 1.00 98.50 84 TRP A N 1
ATOM 569 C CA . TRP A 1 84 ? -2.254 -8.752 1.734 1.00 98.50 84 TRP A CA 1
ATOM 570 C C . TRP A 1 84 ? -3.471 -7.824 1.852 1.00 98.50 84 TRP A C 1
ATOM 572 O O . TRP A 1 84 ? -4.208 -7.914 2.831 1.00 98.50 84 TRP A O 1
ATOM 582 N N . GLN A 1 85 ? -3.748 -6.989 0.844 1.00 98.50 85 GLN A N 1
ATOM 583 C CA . GLN A 1 85 ? -4.915 -6.095 0.859 1.00 98.50 85 GLN A CA 1
ATOM 584 C C . GLN A 1 85 ? -6.238 -6.867 0.979 1.00 98.50 85 GLN A C 1
ATOM 586 O O . GLN A 1 85 ? -7.138 -6.443 1.700 1.00 98.50 85 GLN A O 1
ATOM 591 N N . ARG A 1 86 ? -6.355 -8.029 0.327 1.00 98.50 86 ARG A N 1
ATOM 592 C CA . ARG A 1 86 ? -7.532 -8.905 0.443 1.00 98.50 86 ARG A CA 1
ATOM 593 C C . ARG A 1 86 ? -7.677 -9.541 1.822 1.00 98.50 86 ARG A C 1
ATOM 595 O O . ARG A 1 86 ? -8.801 -9.665 2.306 1.00 98.50 86 ARG A O 1
ATOM 602 N N . ASP A 1 87 ? -6.576 -9.930 2.460 1.00 98.50 87 ASP A N 1
ATOM 603 C CA . ASP A 1 87 ? -6.600 -10.397 3.851 1.00 98.50 87 ASP A CA 1
ATOM 604 C C . ASP A 1 87 ? -7.070 -9.277 4.795 1.00 98.50 87 ASP A C 1
ATOM 606 O O . ASP A 1 87 ? -7.948 -9.510 5.624 1.00 98.50 87 ASP A O 1
ATOM 610 N N . GLN A 1 88 ? -6.591 -8.040 4.614 1.00 98.31 88 GLN A N 1
ATOM 611 C CA . GLN A 1 88 ? -7.076 -6.890 5.389 1.00 98.31 88 GLN A CA 1
ATOM 612 C C . GLN A 1 88 ? -8.573 -6.622 5.163 1.00 98.31 88 GLN A C 1
ATOM 614 O O . GLN A 1 88 ? -9.315 -6.468 6.133 1.00 98.31 88 GLN A O 1
ATOM 619 N N . ALA A 1 89 ? -9.035 -6.646 3.907 1.00 98.50 89 ALA A N 1
ATOM 620 C CA . ALA A 1 89 ? -10.453 -6.505 3.570 1.00 98.50 89 ALA A CA 1
ATOM 621 C C . ALA A 1 89 ? -11.310 -7.600 4.228 1.00 98.50 89 ALA A C 1
ATOM 623 O O . ALA A 1 89 ? -12.318 -7.298 4.860 1.00 98.50 89 ALA A O 1
ATOM 624 N N . THR A 1 90 ? -10.857 -8.856 4.178 1.00 98.62 90 THR A N 1
ATOM 625 C CA . THR A 1 90 ? -11.540 -9.991 4.820 1.00 98.62 90 THR A CA 1
ATOM 626 C C . THR A 1 90 ? -11.656 -9.793 6.333 1.00 98.62 90 THR A C 1
ATOM 628 O O . THR A 1 90 ? -12.700 -10.068 6.926 1.00 98.62 90 THR A O 1
ATOM 631 N N . ARG A 1 91 ? -10.590 -9.314 6.988 1.00 97.81 91 ARG A N 1
ATOM 632 C CA . ARG A 1 91 ? -10.608 -9.039 8.432 1.00 97.81 91 ARG A CA 1
ATOM 633 C C . ARG A 1 91 ? -11.586 -7.923 8.765 1.00 97.81 91 ARG A C 1
ATOM 635 O O . ARG A 1 91 ? -12.401 -8.115 9.661 1.00 97.81 91 ARG A O 1
ATOM 642 N N . TRP A 1 92 ? -11.550 -6.824 8.015 1.00 97.56 92 TRP A N 1
ATOM 643 C CA . TRP A 1 92 ? -12.480 -5.708 8.173 1.00 97.56 92 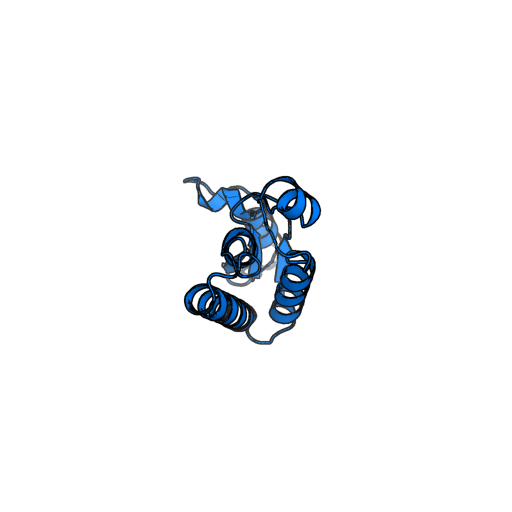TRP A CA 1
ATOM 644 C C . TRP A 1 92 ? -13.938 -6.142 8.041 1.00 97.56 92 TRP A C 1
ATOM 646 O O . TRP A 1 92 ? -14.731 -5.907 8.947 1.00 97.56 92 TRP A O 1
ATOM 656 N N . GLU A 1 93 ? -14.279 -6.827 6.950 1.00 98.12 93 GLU A N 1
ATOM 657 C CA . GLU A 1 93 ? -15.644 -7.286 6.677 1.00 98.12 93 GLU A CA 1
ATOM 658 C C . GLU A 1 93 ? -16.160 -8.236 7.762 1.00 98.12 93 GLU A C 1
ATOM 660 O O . GLU A 1 93 ? -17.339 -8.206 8.113 1.00 98.12 93 GLU A O 1
ATOM 665 N N . ARG A 1 94 ? -15.277 -9.067 8.324 1.00 98.31 94 ARG A N 1
ATOM 666 C CA . ARG A 1 94 ? -15.647 -10.056 9.338 1.00 98.31 94 ARG A CA 1
ATOM 667 C C . ARG A 1 94 ? -15.758 -9.475 10.747 1.00 98.31 94 ARG A C 1
ATOM 669 O O . ARG A 1 94 ? -16.563 -9.975 11.530 1.00 98.31 94 ARG A O 1
ATOM 676 N N . THR A 1 95 ? -14.911 -8.515 11.119 1.00 96.88 95 THR A N 1
ATOM 677 C CA . THR A 1 95 ? -14.810 -8.047 12.514 1.00 96.88 95 THR A CA 1
ATOM 678 C C . THR A 1 95 ? -15.338 -6.640 12.739 1.00 96.88 95 THR A C 1
ATOM 680 O O . THR A 1 95 ? -15.700 -6.324 13.868 1.00 96.88 95 THR A O 1
ATOM 683 N N . GLY A 1 96 ? -15.352 -5.788 11.711 1.00 94.81 96 GLY A N 1
ATOM 684 C CA . GLY A 1 96 ? -15.596 -4.353 11.866 1.00 94.81 96 GLY A CA 1
ATOM 685 C C . GLY A 1 96 ? -14.560 -3.643 12.747 1.00 94.81 96 GLY A C 1
ATOM 686 O O . GLY A 1 96 ? -14.817 -2.535 13.211 1.00 94.81 96 GLY A O 1
ATOM 687 N N . ASP A 1 97 ? -13.409 -4.270 13.014 1.00 94.12 97 ASP A N 1
ATOM 688 C CA . ASP A 1 97 ? -12.359 -3.705 13.865 1.00 94.12 97 ASP A CA 1
ATOM 689 C C . ASP A 1 97 ? -11.681 -2.521 13.147 1.00 94.12 97 ASP A C 1
ATOM 691 O O . ASP A 1 97 ? -11.112 -2.719 12.065 1.00 94.12 97 ASP A O 1
ATOM 695 N N . PRO A 1 98 ? -11.707 -1.300 13.721 1.00 92.81 98 PRO A N 1
ATOM 696 C CA . PRO A 1 98 ? -11.112 -0.114 13.110 1.00 92.81 98 PRO A CA 1
ATOM 697 C C . PRO A 1 98 ? -9.633 -0.260 12.733 1.00 92.81 98 PRO A C 1
ATOM 699 O O . PRO A 1 98 ? -9.192 0.425 11.810 1.00 92.81 98 PRO A O 1
ATOM 702 N N . ALA A 1 99 ? -8.877 -1.162 13.372 1.00 93.31 99 ALA A N 1
ATOM 703 C CA . ALA A 1 99 ? -7.490 -1.441 12.996 1.00 93.31 99 ALA A CA 1
ATOM 704 C C . ALA A 1 99 ? -7.352 -2.026 11.576 1.00 93.31 99 ALA A C 1
ATOM 706 O O . ALA A 1 99 ? -6.321 -1.840 10.932 1.00 93.31 99 ALA A O 1
ATOM 707 N N . PHE A 1 100 ? -8.394 -2.689 11.058 1.00 96.00 100 PHE A N 1
ATOM 708 C CA . PHE A 1 100 ? -8.447 -3.205 9.685 1.00 96.00 100 PHE A CA 1
ATOM 709 C C . PHE A 1 100 ? -9.222 -2.288 8.732 1.00 96.00 100 PHE A C 1
ATOM 711 O O . PHE A 1 100 ? -9.453 -2.659 7.584 1.00 96.00 100 PHE A O 1
ATOM 718 N N . SER A 1 101 ? -9.613 -1.085 9.162 1.00 94.25 101 SER A N 1
ATOM 719 C CA . SER A 1 101 ? -10.280 -0.109 8.294 1.00 94.25 101 SER A CA 1
ATOM 720 C C . SER A 1 101 ? -9.483 0.143 6.999 1.00 94.25 101 SER A C 1
ATOM 722 O O . SER A 1 101 ? -8.251 0.246 7.043 1.00 94.25 101 SER A O 1
ATOM 724 N N . PRO A 1 102 ? -10.151 0.316 5.837 1.00 96.62 102 PRO A N 1
ATOM 725 C CA . PRO A 1 102 ? -9.489 0.565 4.552 1.00 96.62 102 PRO A CA 1
ATOM 726 C C . PRO A 1 102 ? -8.674 1.859 4.493 1.00 96.62 102 PRO A C 1
ATOM 728 O O . PRO A 1 102 ? -7.919 2.050 3.542 1.00 96.62 102 PRO A O 1
ATOM 731 N N . VAL A 1 103 ? -8.781 2.737 5.493 1.00 94.69 103 VAL A N 1
ATOM 732 C CA . VAL A 1 103 ? -8.120 4.049 5.498 1.00 94.69 103 VAL A CA 1
ATOM 733 C C . VAL A 1 103 ? -6.597 3.973 5.315 1.00 94.69 103 VAL A C 1
ATOM 735 O O . VAL A 1 103 ? -6.028 4.861 4.680 1.00 94.69 103 VAL A O 1
ATOM 738 N N . VAL A 1 104 ? -5.942 2.910 5.808 1.00 95.19 104 VAL A N 1
ATOM 739 C CA . VAL A 1 104 ? -4.487 2.712 5.662 1.00 95.19 104 VAL A CA 1
ATOM 740 C C . VAL A 1 104 ? -4.158 1.763 4.513 1.00 95.19 104 VAL A C 1
ATOM 742 O O . VAL A 1 104 ? -3.538 2.171 3.535 1.00 95.19 104 VAL A O 1
ATOM 745 N N . TRP A 1 105 ? -4.565 0.493 4.593 1.00 96.94 105 TRP A N 1
ATOM 746 C CA . TRP A 1 105 ? -4.109 -0.527 3.639 1.00 96.94 105 TRP A CA 1
ATOM 747 C C . TRP A 1 105 ? -4.617 -0.298 2.214 1.00 96.94 105 TRP A C 1
ATOM 749 O O . TRP A 1 105 ? -3.925 -0.642 1.251 1.00 96.94 105 TRP A O 1
ATOM 759 N N . ALA A 1 106 ? -5.796 0.312 2.053 1.00 97.12 106 ALA A N 1
ATOM 760 C CA . ALA A 1 106 ? -6.332 0.603 0.732 1.00 97.12 106 ALA A CA 1
ATOM 761 C C . ALA A 1 106 ? -5.677 1.846 0.122 1.00 97.12 106 ALA A C 1
ATOM 763 O O . ALA A 1 106 ? -5.828 2.072 -1.073 1.00 97.12 106 ALA A O 1
ATOM 764 N N . ALA A 1 107 ? -4.926 2.652 0.876 1.00 97.06 107 ALA A N 1
ATOM 765 C CA . ALA A 1 107 ? -4.259 3.815 0.302 1.00 97.06 107 ALA A CA 1
ATOM 766 C C . ALA A 1 107 ? -3.253 3.408 -0.780 1.00 97.06 107 ALA A C 1
ATOM 768 O O . ALA A 1 107 ? -3.070 4.145 -1.742 1.00 97.06 107 ALA A O 1
ATOM 769 N N . PHE A 1 108 ? -2.638 2.231 -0.650 1.00 97.19 108 PHE A N 1
ATOM 770 C CA . PHE A 1 108 ? -1.587 1.767 -1.545 1.00 97.19 108 PHE A CA 1
ATOM 771 C C . PHE A 1 108 ? -2.128 1.262 -2.885 1.00 97.19 108 PHE A C 1
ATOM 773 O O . PHE A 1 108 ? -3.052 0.446 -2.939 1.00 97.19 108 PHE A O 1
ATOM 780 N N . ALA A 1 109 ? -1.501 1.708 -3.969 1.00 95.81 109 ALA A N 1
ATOM 781 C CA . ALA A 1 109 ? -1.726 1.222 -5.325 1.00 95.81 109 ALA A CA 1
ATOM 782 C C . ALA A 1 109 ? -0.383 0.966 -6.016 1.00 95.81 109 ALA A C 1
ATOM 784 O O . ALA A 1 109 ? 0.618 1.579 -5.657 1.00 95.81 109 ALA A O 1
ATOM 785 N N . THR A 1 110 ? -0.361 0.061 -6.999 1.00 96.12 110 THR A N 1
ATOM 786 C CA . THR A 1 110 ? 0.818 -0.169 -7.848 1.00 96.12 110 THR A CA 1
ATOM 787 C C . THR A 1 110 ? 0.535 0.325 -9.256 1.00 96.12 110 THR A C 1
ATOM 789 O O . THR A 1 110 ? -0.415 -0.135 -9.888 1.00 96.12 110 THR A O 1
ATOM 792 N N . ALA A 1 111 ? 1.373 1.229 -9.752 1.00 93.94 111 ALA A N 1
ATOM 793 C CA . ALA A 1 111 ? 1.490 1.505 -11.174 1.00 93.94 111 ALA A CA 1
ATOM 794 C C . ALA A 1 111 ? 2.537 0.570 -11.784 1.00 93.94 111 ALA A C 1
ATOM 796 O O . ALA A 1 111 ? 3.577 0.308 -11.171 1.00 93.94 111 ALA A O 1
ATOM 797 N N . TRP A 1 112 ? 2.252 0.082 -12.988 1.00 93.69 112 TRP A N 1
ATOM 798 C CA . TRP A 1 112 ? 3.177 -0.732 -13.762 1.00 93.69 112 TRP A CA 1
ATOM 799 C C . TRP A 1 112 ? 3.478 -0.072 -15.103 1.00 93.69 112 TRP A C 1
ATOM 801 O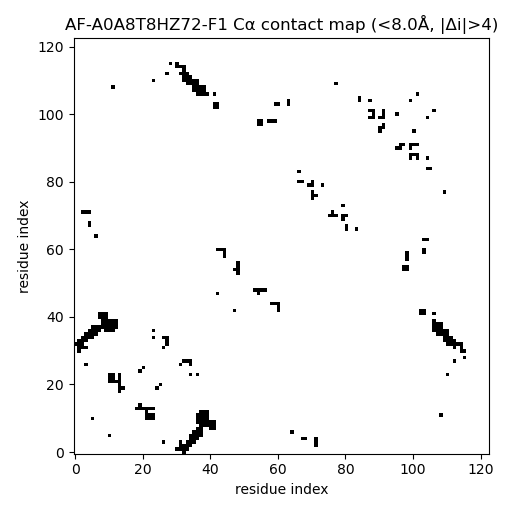 O . TRP A 1 112 ? 2.570 0.424 -15.774 1.00 93.69 112 TRP A O 1
ATOM 811 N N . ALA A 1 113 ? 4.745 -0.108 -15.493 1.00 91.25 113 ALA A N 1
ATOM 812 C CA . ALA A 1 113 ? 5.209 0.240 -16.821 1.00 91.25 113 ALA A CA 1
ATOM 813 C C . ALA A 1 113 ? 6.215 -0.820 -17.295 1.00 91.25 113 ALA A C 1
ATOM 815 O O . ALA A 1 113 ? 6.987 -1.337 -16.483 1.00 91.25 113 ALA A O 1
ATOM 816 N N . PRO A 1 114 ? 6.234 -1.159 -18.595 1.00 88.31 114 PRO A N 1
ATOM 817 C CA . PRO A 1 114 ? 7.291 -1.999 -19.139 1.00 88.31 114 PRO A CA 1
ATOM 818 C C . PRO A 1 114 ? 8.646 -1.293 -19.007 1.00 88.31 114 PRO A C 1
ATOM 820 O O . PRO A 1 114 ? 8.713 -0.061 -18.998 1.00 88.31 114 PRO A O 1
ATOM 823 N N . ALA A 1 115 ? 9.730 -2.072 -18.948 1.00 81.94 115 ALA A N 1
ATOM 824 C CA . ALA A 1 115 ? 11.079 -1.517 -18.947 1.00 81.94 115 ALA A CA 1
ATOM 825 C C . ALA A 1 115 ? 11.270 -0.558 -20.143 1.00 81.94 115 ALA A C 1
ATOM 827 O O . ALA A 1 115 ? 10.806 -0.875 -21.248 1.00 81.94 115 ALA A O 1
ATOM 828 N N . PRO A 1 116 ? 11.946 0.594 -19.960 1.00 76.25 116 PRO A N 1
ATOM 829 C CA . PRO A 1 116 ? 12.220 1.504 -21.062 1.00 76.25 116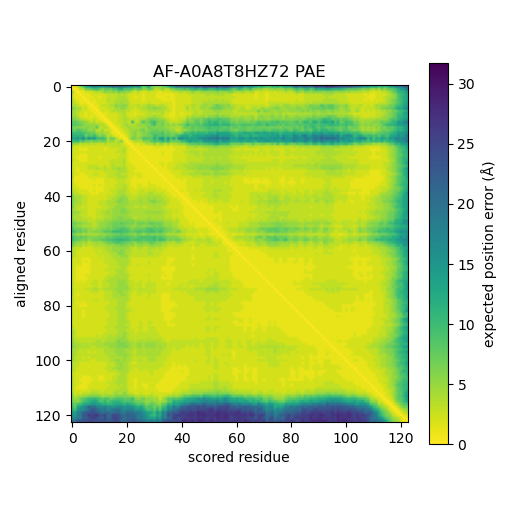 PRO A CA 1
ATOM 830 C C . PRO A 1 116 ? 12.941 0.770 -22.192 1.00 76.25 116 PRO A C 1
ATOM 832 O O . PRO A 1 116 ? 13.868 -0.007 -21.947 1.00 76.25 116 PRO A O 1
ATOM 835 N N . ALA A 1 117 ? 12.540 1.025 -23.438 1.00 77.38 117 ALA A N 1
ATOM 836 C CA . ALA A 1 117 ? 13.287 0.526 -24.582 1.00 77.38 117 ALA A CA 1
ATOM 837 C C . ALA A 1 117 ? 14.716 1.084 -24.517 1.00 77.38 117 ALA A C 1
ATOM 839 O O . ALA A 1 117 ? 14.909 2.300 -24.457 1.00 77.38 117 ALA A O 1
ATOM 840 N N . VAL A 1 118 ? 15.718 0.203 -24.528 1.00 73.25 118 VAL A N 1
ATOM 841 C CA . VAL A 1 118 ? 17.116 0.620 -24.654 1.00 73.25 118 VAL A CA 1
ATOM 842 C C . VAL A 1 118 ? 17.291 1.167 -26.066 1.00 73.25 118 VAL A C 1
ATOM 844 O O . VAL A 1 118 ? 17.434 0.407 -27.021 1.00 73.25 118 VAL A O 1
ATOM 847 N N . VAL A 1 119 ? 17.240 2.489 -26.212 1.00 72.38 119 VAL A N 1
ATOM 848 C CA . VAL A 1 119 ? 17.660 3.144 -27.450 1.00 72.38 119 VAL A CA 1
ATOM 849 C C . VAL A 1 119 ? 19.187 3.210 -27.397 1.00 72.38 119 VAL A C 1
ATOM 851 O O . VAL A 1 119 ? 19.718 3.828 -26.471 1.00 72.38 119 VAL A O 1
ATOM 854 N N . PRO A 1 120 ? 19.919 2.551 -28.316 1.00 63.75 120 PRO A N 1
ATOM 855 C CA . PRO A 1 120 ? 21.367 2.685 -28.354 1.00 63.75 120 PRO A CA 1
ATOM 856 C C . PRO A 1 120 ? 21.721 4.163 -28.523 1.00 63.75 120 PRO A C 1
ATOM 858 O O . PRO A 1 120 ? 21.084 4.865 -29.311 1.00 63.75 120 PRO A O 1
ATOM 861 N N . ALA A 1 121 ? 22.708 4.637 -27.760 1.00 68.38 121 ALA A N 1
ATOM 862 C CA . ALA A 1 121 ? 23.201 5.999 -27.903 1.00 68.38 121 ALA A CA 1
ATOM 863 C C . ALA A 1 121 ? 23.572 6.240 -29.374 1.00 68.38 121 ALA A C 1
ATOM 865 O O . ALA A 1 121 ? 24.245 5.405 -29.986 1.00 68.38 121 ALA A O 1
ATOM 866 N N . ALA A 1 122 ? 23.080 7.343 -29.944 1.00 65.25 122 ALA A N 1
ATOM 867 C CA . ALA A 1 122 ? 23.483 7.757 -31.280 1.00 65.25 122 ALA A CA 1
ATOM 868 C C . ALA A 1 122 ? 25.019 7.917 -31.313 1.00 65.25 122 ALA A C 1
ATOM 870 O O . ALA A 1 122 ? 25.578 8.366 -30.307 1.00 65.25 122 ALA A O 1
ATOM 871 N N . PRO A 1 123 ? 25.684 7.496 -32.405 1.00 64.62 123 PRO A N 1
ATOM 872 C CA . PRO A 1 123 ? 27.141 7.530 -32.518 1.00 64.62 123 PRO A CA 1
ATOM 873 C C . PRO A 1 123 ? 27.719 8.944 -32.418 1.00 64.62 123 PRO A C 1
ATOM 875 O O . PRO A 1 123 ? 27.024 9.905 -32.826 1.00 64.62 123 PRO A O 1
#

Mean predicted aligned error: 4.71 Å

Organism: NCBI:txid173560

Radius of gyration: 16.67 Å; Cα contacts (8 Å, |Δi|>4): 174; chains: 1; bounding box: 43×27×53 Å

Solvent-accessible surface area (backbone atoms only — not comparable to full-atom values): 7126 Å² total; per-residue (Å²): 130,48,64,47,76,46,93,44,64,38,39,38,42,34,78,80,43,97,73,51,81,36,62,54,48,53,42,40,76,72,48,30,24,36,37,36,21,14,62,41,71,63,73,48,55,68,51,41,59,74,72,36,90,87,48,63,90,65,75,49,54,66,61,46,54,52,48,50,53,53,12,70,72,39,95,53,36,66,60,45,41,50,52,51,46,50,52,38,50,53,49,20,76,74,64,68,45,70,74,38,42,60,74,60,65,61,28,56,46,74,50,77,46,76,72,70,81,86,71,76,79,80,131

pLDDT: mean 91.84, std 7.96, range [62.09, 98.62]

Sequence (123 aa):
PNRVALVACDSGGEARFAEPSGLVAAMVHGGAEHVVSTRWTLPTDAGLAALVPGFPGTPVLGPAVLAIDAAQSAADPVGALNAWQRDQATRWERTGDPAFSPVVWAAFATAWAPAPAVVPAAP

Foldseek 3Di:
DQEEEAPAFQQQCLVVDPDSPGPQVVSVVVFHFKYKDFNGGQAFLVRCVVPPPPADNDGQQVVLVVQQVVLRPDPHSQVSLVVVLVVLVVCCVVPVHCSSDCRHSVRIDMDGDPGDDPDDPDD

Secondary structure (DSSP, 8-state):
--EEE--STTTTGGGGSSS--SHHHHHHHTT-SEEEEESSPPPPHHHHHHHSTT--SS-SHHHHHHHHHHHHHSSSHHHHHHHHHHHHHHHHHHH--GGG-HHHHTTEEEEE-PPPP-PPPP-